Protein AF-D5EVL1-F1 (afdb_monomer_lite)

Secondary structure (DSSP, 8-state):
------EE--HHHHHHHHTT----EEEEEETTTTEEEEEE-----PPPPEEEEE-SSEEEEEETTEEEEEE---GGG-HHHHHHHHHHHHHHHHHHHHHHHHHTT-

Foldseek 3Di:
DPDDADEAEDPVVVVCVVVVHDFDFDWDQDPVVRHIYTGTDPPPDQDDWAWLDDFPFWTWTHDPVDIDTDGDDDCVVDDVVVVVRVVVRVVVNVVSVVVVVVVVVD

Radius of gyration: 25.4 Å; chains: 1; bounding box: 47×31×70 Å

Sequence (106 aa):
MIMRKYIEIDEEVLKSIMEGTYVQGSLHYNKQAKRIDFNHYKRKKRLKDKVIAILEHGWLKESPKRVKYYISLKKSIGTARMIAAMERENRVASSHLMDREIVDRV

Structure (mmCIF, N/CA/C/O backbone):
data_AF-D5EVL1-F1
#
_entry.id   AF-D5EVL1-F1
#
loop_
_atom_site.group_PDB
_atom_site.id
_atom_site.type_symbol
_atom_site.label_atom_id
_atom_site.label_alt_id
_atom_site.label_comp_id
_atom_site.label_asym_id
_atom_site.label_entity_id
_atom_site.label_seq_id
_atom_site.pdbx_PDB_ins_code
_atom_site.Cartn_x
_atom_site.Cartn_y
_atom_site.Cartn_z
_atom_site.occupancy
_atom_site.B_iso_or_equiv
_atom_site.auth_seq_id
_atom_site.auth_comp_id
_atom_site.auth_asym_id
_atom_site.auth_atom_id
_atom_site.pdbx_PDB_model_num
ATOM 1 N N . MET A 1 1 ? -17.468 -18.574 48.125 1.00 46.75 1 MET A N 1
ATOM 2 C CA . MET A 1 1 ? -18.440 -17.783 47.337 1.00 46.75 1 MET A CA 1
ATOM 3 C C . MET A 1 1 ? -17.790 -17.424 46.004 1.00 46.75 1 MET A C 1
ATOM 5 O O . MET A 1 1 ? -16.783 -16.728 46.016 1.00 46.75 1 MET A O 1
ATOM 9 N N . ILE A 1 2 ? -18.273 -17.953 44.875 1.00 49.12 2 ILE A N 1
ATOM 10 C CA . ILE A 1 2 ? -17.721 -17.612 43.550 1.00 49.12 2 ILE A CA 1
ATOM 11 C C . ILE A 1 2 ? -18.260 -16.230 43.176 1.00 49.12 2 ILE A C 1
ATOM 13 O O . ILE A 1 2 ? -19.439 -16.080 42.865 1.00 49.12 2 ILE A O 1
ATOM 17 N N . MET A 1 3 ? -17.414 -15.207 43.264 1.00 52.19 3 MET A N 1
ATOM 18 C CA . MET A 1 3 ? -17.798 -13.837 42.940 1.00 52.19 3 MET A CA 1
ATOM 19 C C . MET A 1 3 ? -17.840 -13.672 41.417 1.00 52.19 3 MET A C 1
ATOM 21 O O . MET A 1 3 ? -16.801 -13.564 40.767 1.00 52.19 3 MET A O 1
ATOM 25 N N . ARG A 1 4 ? -19.045 -13.678 40.838 1.00 60.81 4 ARG A N 1
ATOM 26 C CA . ARG A 1 4 ? -19.245 -13.394 39.411 1.00 60.81 4 ARG A CA 1
ATOM 27 C C . ARG A 1 4 ? -19.026 -11.897 39.180 1.00 60.81 4 ARG A C 1
ATOM 29 O O . ARG A 1 4 ? -19.803 -11.081 39.667 1.00 60.81 4 ARG A O 1
ATOM 36 N N . LYS A 1 5 ? -17.948 -11.533 38.482 1.00 68.94 5 LYS A N 1
ATOM 37 C CA . LYS A 1 5 ? -17.726 -10.162 38.003 1.00 68.94 5 LYS A CA 1
ATOM 38 C C . LYS A 1 5 ? -18.342 -10.037 36.614 1.00 68.94 5 LYS A C 1
ATOM 40 O O . LYS A 1 5 ? -17.969 -10.790 35.719 1.00 68.94 5 LYS A O 1
ATOM 45 N N . TYR A 1 6 ? -19.275 -9.107 36.455 1.00 80.38 6 TYR A N 1
ATOM 46 C CA . TYR A 1 6 ? -19.899 -8.813 35.169 1.00 80.38 6 TYR A CA 1
ATOM 47 C C . TYR A 1 6 ? -19.037 -7.806 34.399 1.00 80.38 6 TYR A C 1
ATOM 49 O O . TYR A 1 6 ? -18.521 -6.848 34.986 1.00 80.38 6 TYR A O 1
ATOM 57 N N . ILE A 1 7 ? -18.852 -8.064 33.104 1.00 86.88 7 ILE A N 1
ATOM 58 C CA . ILE A 1 7 ? -18.158 -7.178 32.170 1.00 86.88 7 ILE A CA 1
ATOM 59 C C . ILE A 1 7 ? -19.220 -6.609 31.239 1.00 86.88 7 ILE A C 1
ATOM 61 O O . ILE A 1 7 ? -19.930 -7.372 30.589 1.00 86.88 7 ILE A O 1
ATOM 65 N N . GLU A 1 8 ? -19.320 -5.288 31.179 1.00 89.25 8 GLU A N 1
ATOM 66 C CA . GLU A 1 8 ? -20.117 -4.611 30.170 1.00 89.25 8 GLU A CA 1
ATOM 67 C C . GLU A 1 8 ? -19.378 -4.668 28.834 1.00 89.25 8 GLU A C 1
ATOM 69 O O . GLU A 1 8 ? -18.212 -4.270 28.733 1.00 89.25 8 GLU A O 1
ATOM 74 N N . ILE A 1 9 ? -20.059 -5.165 27.807 1.00 89.88 9 ILE A N 1
ATOM 75 C CA . ILE A 1 9 ? -19.533 -5.298 26.452 1.00 89.88 9 ILE A CA 1
ATOM 76 C C . ILE A 1 9 ? -20.596 -4.765 25.488 1.00 89.88 9 ILE A C 1
ATOM 78 O O . ILE A 1 9 ? -21.785 -5.001 25.684 1.00 89.88 9 ILE A O 1
ATOM 82 N N . ASP A 1 10 ? -20.160 -4.056 24.447 1.00 87.94 10 ASP A N 1
ATOM 83 C CA . ASP A 1 10 ? -21.008 -3.658 23.318 1.00 87.94 10 ASP A CA 1
ATOM 84 C C . ASP A 1 10 ? -21.615 -4.905 22.638 1.00 87.94 10 ASP A C 1
ATOM 86 O O . ASP A 1 10 ? -20.930 -5.912 22.435 1.00 87.94 10 ASP A O 1
ATOM 90 N N . GLU A 1 11 ? -22.897 -4.855 22.279 1.00 89.62 11 GLU A N 1
ATOM 91 C CA . GLU A 1 11 ? -23.628 -5.995 21.717 1.00 89.62 11 GLU A CA 1
ATOM 92 C C . GLU A 1 11 ? -23.000 -6.509 20.406 1.00 89.62 11 GLU A C 1
ATOM 94 O O . GLU A 1 11 ? -22.944 -7.718 20.174 1.00 89.62 11 GLU A O 1
ATOM 99 N N . GLU A 1 12 ? -22.457 -5.618 19.567 1.00 87.31 12 GLU A N 1
ATOM 100 C CA . GLU A 1 12 ? -21.766 -6.003 18.322 1.00 87.31 12 GLU A CA 1
ATOM 101 C C . GLU A 1 12 ? -20.502 -6.830 18.601 1.00 87.31 12 GLU A C 1
ATOM 103 O O . GLU A 1 12 ? -20.174 -7.793 17.898 1.00 87.31 12 GLU A O 1
ATOM 108 N N . VAL A 1 13 ? -19.790 -6.457 19.664 1.00 87.69 13 VAL A N 1
ATOM 109 C CA . VAL A 1 13 ? -18.580 -7.146 20.111 1.00 87.69 13 VAL A CA 1
ATOM 110 C C . VAL A 1 13 ? -18.941 -8.497 20.719 1.00 87.69 13 VAL A C 1
ATOM 112 O O . VAL A 1 13 ? -18.266 -9.486 20.436 1.00 87.69 13 VAL A O 1
ATOM 115 N N . LEU A 1 14 ? -20.020 -8.558 21.505 1.00 91.38 14 LEU A N 1
ATOM 116 C CA . LEU A 1 14 ? -20.517 -9.805 22.077 1.00 91.38 14 LEU A CA 1
ATOM 117 C C . LEU A 1 14 ? -20.878 -10.817 20.980 1.00 91.38 14 LEU A C 1
ATOM 119 O O . LEU A 1 14 ? -20.436 -11.961 21.060 1.00 91.38 14 LEU A O 1
ATOM 123 N N . LYS A 1 15 ? -21.593 -10.390 19.929 1.00 92.12 15 LYS A N 1
ATOM 124 C CA . LYS A 1 15 ? -21.915 -11.239 18.764 1.00 92.12 15 LYS A CA 1
ATOM 125 C C . LYS A 1 15 ? -20.656 -11.820 18.119 1.00 92.12 15 LYS A C 1
ATOM 127 O O . LYS A 1 15 ? -20.559 -13.032 17.959 1.00 92.12 15 LYS A O 1
ATOM 132 N N . SER A 1 16 ? -19.650 -10.981 17.864 1.00 86.81 16 SER A N 1
ATOM 133 C CA . SER A 1 16 ? -18.372 -11.425 17.279 1.00 86.81 16 SER A CA 1
ATOM 134 C C . SER A 1 16 ? -17.659 -12.475 18.147 1.00 86.81 16 SER A C 1
ATOM 136 O O . SER A 1 16 ? -17.090 -13.437 17.629 1.00 86.81 16 SER A O 1
ATOM 138 N N . ILE A 1 17 ? -17.691 -12.309 19.475 1.00 89.50 17 ILE A N 1
ATOM 139 C CA . ILE A 1 17 ? -17.106 -13.270 20.423 1.00 89.50 17 ILE A CA 1
ATOM 140 C C . ILE A 1 17 ? -17.894 -14.586 20.420 1.00 89.50 17 ILE A C 1
ATOM 142 O O . ILE A 1 17 ? -17.286 -15.655 20.425 1.00 89.50 17 ILE A O 1
ATOM 146 N N . MET A 1 18 ? -19.229 -14.527 20.383 1.00 91.56 18 MET A N 1
ATOM 147 C CA . MET A 1 18 ? -20.090 -15.715 20.305 1.00 91.56 18 MET A CA 1
ATOM 148 C C . MET A 1 18 ? -19.879 -16.511 19.009 1.00 91.56 18 MET A C 1
ATOM 150 O O . MET A 1 18 ? -20.001 -17.731 19.020 1.00 91.56 18 MET A O 1
ATOM 154 N N . GLU A 1 19 ? -19.499 -15.842 17.921 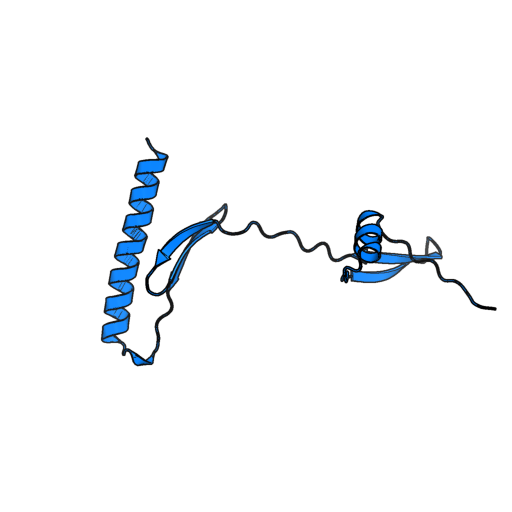1.00 92.94 19 GLU A N 1
ATOM 155 C CA . GLU A 1 19 ? -19.101 -16.458 16.646 1.00 92.94 19 GLU A CA 1
ATOM 156 C C . GLU A 1 19 ? -17.673 -17.049 16.669 1.00 92.94 19 GLU A C 1
ATOM 158 O O . GLU A 1 19 ? -17.208 -17.595 15.670 1.00 92.94 19 GLU A O 1
ATOM 163 N N . GLY A 1 20 ? -16.957 -16.955 17.797 1.00 90.00 20 GLY A N 1
ATOM 164 C CA . GLY A 1 20 ? -15.602 -17.490 17.965 1.00 90.00 20 GLY A CA 1
ATOM 165 C C . GLY A 1 20 ? -14.484 -16.554 17.497 1.00 90.00 20 GLY A C 1
ATOM 166 O O . GLY A 1 20 ? -13.328 -16.970 17.406 1.00 90.00 20 GLY A O 1
ATOM 167 N N . THR A 1 21 ? -14.789 -15.285 17.208 1.00 88.25 21 THR A N 1
ATOM 168 C CA . THR A 1 21 ? -13.781 -14.307 16.778 1.00 88.25 21 THR A CA 1
ATOM 169 C C . THR A 1 21 ? -13.010 -13.747 17.973 1.00 88.25 21 THR A C 1
ATOM 171 O O . THR A 1 21 ? -13.588 -13.287 18.958 1.00 88.25 21 THR A O 1
ATOM 174 N N . TYR A 1 22 ? -11.679 -13.697 17.867 1.00 86.75 22 TYR A N 1
ATOM 175 C CA . TYR A 1 22 ? -10.837 -13.011 18.848 1.00 86.75 22 TYR A CA 1
ATOM 176 C C . TYR A 1 22 ? -10.914 -11.49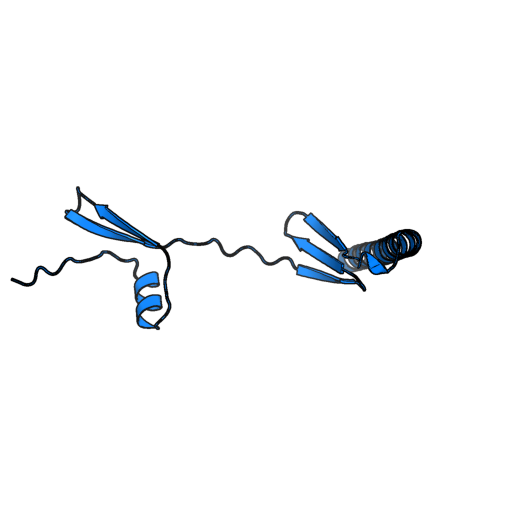0 18.680 1.00 86.75 22 TYR A C 1
ATOM 178 O O . TYR A 1 22 ? -10.551 -10.944 17.636 1.00 86.75 22 TYR A O 1
ATOM 186 N N . VAL A 1 23 ? -11.322 -10.792 19.742 1.00 87.12 23 VAL A N 1
ATOM 187 C CA . VAL A 1 23 ? -11.494 -9.335 19.742 1.00 87.12 23 VAL A CA 1
ATOM 188 C C . VAL A 1 23 ? -10.441 -8.658 20.625 1.00 87.12 23 VAL A C 1
ATOM 190 O O . VAL A 1 23 ? -10.321 -8.953 21.810 1.00 87.12 23 VAL A O 1
ATOM 193 N N . GLN A 1 24 ? -9.680 -7.713 20.062 1.00 89.00 24 GLN A N 1
ATOM 194 C CA . GLN A 1 24 ? -8.697 -6.918 20.813 1.00 89.00 24 GLN A CA 1
ATOM 195 C C . GLN A 1 24 ? -9.347 -5.708 21.495 1.00 89.00 24 GLN A C 1
ATOM 197 O O . GLN A 1 24 ? -10.183 -5.024 20.900 1.00 89.00 24 GLN A O 1
ATOM 202 N N . GLY A 1 25 ? -8.916 -5.391 22.713 1.00 89.56 25 GLY A N 1
ATOM 203 C CA . GLY A 1 25 ? -9.411 -4.245 23.470 1.00 89.56 25 GLY A CA 1
ATOM 204 C C . GLY A 1 25 ? -8.718 -4.095 24.819 1.00 89.56 25 GLY A C 1
ATOM 205 O O . GLY A 1 25 ? -7.740 -4.786 25.103 1.00 89.56 25 GLY A O 1
ATOM 206 N N . SER A 1 26 ? -9.249 -3.208 25.655 1.00 89.56 26 SER A N 1
ATOM 207 C CA . SER A 1 26 ? -8.815 -3.021 27.043 1.00 89.56 26 SER A CA 1
ATOM 208 C C . SER A 1 26 ? -9.985 -3.139 28.013 1.00 89.56 26 SER A C 1
ATOM 210 O O . SER A 1 26 ? -11.071 -2.635 27.731 1.00 89.56 26 SER A O 1
ATOM 212 N N . LEU A 1 27 ? -9.736 -3.729 29.181 1.00 91.38 27 LEU A N 1
ATOM 213 C CA . LEU A 1 27 ? -10.679 -3.759 30.298 1.00 91.38 27 LEU A CA 1
ATOM 214 C C . LEU A 1 27 ? -10.389 -2.601 31.255 1.00 91.38 27 LEU A C 1
ATOM 216 O O . LEU A 1 27 ? -9.242 -2.400 31.656 1.00 91.38 27 LEU A O 1
ATOM 220 N N . HIS A 1 28 ? -11.424 -1.865 31.648 1.00 91.38 28 HIS A N 1
ATOM 221 C CA . HIS A 1 28 ? -11.320 -0.787 32.627 1.00 91.38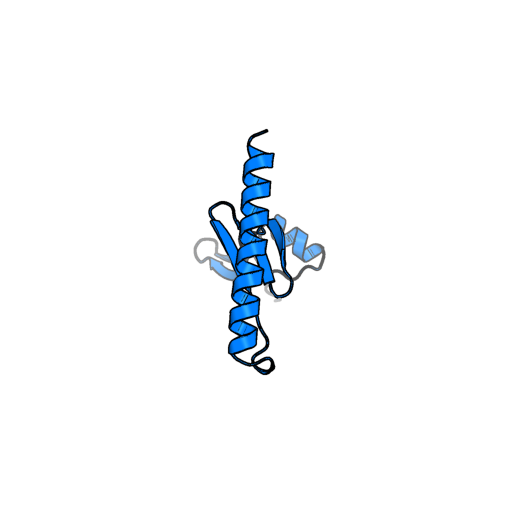 28 HIS A CA 1
ATOM 222 C C . HIS A 1 28 ? -12.355 -0.967 33.738 1.00 91.38 28 HIS A C 1
ATOM 224 O O . HIS A 1 28 ? -13.498 -1.315 33.468 1.00 91.38 28 HIS A O 1
ATOM 230 N N . TYR A 1 29 ? -11.975 -0.727 34.996 1.00 89.81 29 TYR A N 1
ATOM 231 C CA . TYR A 1 29 ? -12.931 -0.738 36.103 1.00 89.81 29 TYR A CA 1
ATOM 232 C C . TYR A 1 29 ? -13.540 0.650 36.290 1.00 89.81 29 TYR A C 1
ATOM 234 O O . TYR A 1 29 ? -12.869 1.582 36.739 1.00 89.81 29 TYR A O 1
ATOM 242 N N . ASN A 1 30 ? -14.826 0.775 35.989 1.00 86.38 30 ASN A N 1
ATOM 243 C CA . ASN A 1 30 ? -15.580 1.998 36.172 1.00 86.38 30 ASN A CA 1
ATOM 244 C C . ASN A 1 30 ? -16.022 2.125 37.634 1.00 86.38 30 ASN A C 1
ATOM 246 O O . ASN A 1 30 ? -16.938 1.443 38.097 1.00 86.38 30 ASN A O 1
ATOM 250 N N . LYS A 1 31 ? -15.358 3.018 38.377 1.00 86.69 31 LYS A N 1
ATOM 251 C CA . LYS A 1 31 ? -15.637 3.245 39.804 1.00 86.69 31 LYS A CA 1
ATOM 252 C C . LYS A 1 31 ? -17.039 3.807 40.060 1.00 86.69 31 LYS A C 1
ATOM 254 O O . LYS A 1 31 ? -17.609 3.506 41.104 1.00 86.69 31 LYS A O 1
ATOM 259 N N . GLN A 1 32 ? -17.588 4.588 39.127 1.00 86.75 32 GLN A N 1
ATOM 260 C CA . GLN A 1 32 ? -18.906 5.210 39.265 1.00 86.75 32 GLN A CA 1
ATOM 261 C C . GLN A 1 32 ? -20.028 4.186 39.056 1.00 86.75 32 GLN A C 1
ATOM 263 O O . GLN A 1 32 ? -20.941 4.102 39.870 1.00 86.75 32 GLN A O 1
ATOM 268 N N . ALA A 1 33 ? -19.915 3.355 38.017 1.00 82.44 33 ALA A N 1
ATOM 269 C CA . ALA A 1 33 ? -20.879 2.292 37.717 1.00 82.44 33 ALA A CA 1
ATOM 270 C C . ALA A 1 33 ? -20.623 0.979 38.490 1.00 82.44 33 ALA A C 1
ATOM 272 O O . ALA A 1 33 ? -21.407 0.040 38.383 1.00 82.44 33 ALA A O 1
ATOM 273 N N . LYS A 1 34 ? -19.524 0.898 39.260 1.00 85.94 34 LYS A N 1
ATOM 274 C CA . LYS A 1 34 ? -19.068 -0.292 40.010 1.00 85.94 34 LYS A CA 1
ATOM 275 C C . LYS A 1 34 ? -19.003 -1.574 39.157 1.00 85.94 34 LYS A C 1
ATOM 277 O O . LYS A 1 34 ? -19.331 -2.659 39.637 1.00 85.94 34 LYS A O 1
ATOM 282 N N . ARG A 1 35 ? -18.557 -1.463 37.900 1.00 86.12 35 ARG A N 1
ATOM 283 C CA . ARG A 1 35 ? -18.454 -2.585 36.944 1.00 86.12 35 ARG A CA 1
ATOM 284 C C . ARG A 1 35 ? -17.189 -2.510 36.089 1.00 86.12 35 ARG A C 1
ATOM 286 O O . ARG A 1 35 ? -16.491 -1.499 36.100 1.00 86.12 35 ARG A O 1
ATOM 293 N N . ILE A 1 36 ? -16.879 -3.589 35.372 1.00 90.19 36 ILE A N 1
ATOM 294 C CA . ILE A 1 36 ? -15.786 -3.616 34.391 1.00 90.19 36 ILE A CA 1
ATOM 295 C C . ILE A 1 36 ? -16.379 -3.321 33.015 1.00 90.19 36 ILE A C 1
ATOM 297 O O . ILE A 1 36 ? -17.312 -4.003 32.617 1.00 90.19 36 ILE A O 1
ATOM 301 N N . ASP A 1 37 ? -15.821 -2.362 32.288 1.00 90.31 37 ASP A N 1
ATOM 302 C CA . ASP A 1 37 ? -16.203 -2.047 30.913 1.00 90.31 37 ASP A CA 1
ATOM 303 C C . ASP A 1 37 ? -15.121 -2.581 29.949 1.00 90.31 37 ASP A C 1
ATOM 305 O O . ASP A 1 37 ? -13.917 -2.393 30.180 1.00 90.31 37 ASP A O 1
ATOM 309 N N . PHE A 1 38 ? -15.527 -3.254 28.868 1.00 91.00 38 PHE A N 1
ATOM 310 C CA . PHE A 1 38 ? -14.637 -3.670 27.780 1.00 91.00 38 PHE A CA 1
ATOM 311 C C . PHE A 1 38 ? -14.668 -2.657 26.635 1.00 91.00 38 PHE A C 1
ATOM 313 O O . PHE A 1 38 ? -15.683 -2.479 25.965 1.00 91.00 38 PHE A O 1
ATOM 320 N N . ASN A 1 39 ? -13.523 -2.033 26.360 1.00 87.06 39 ASN A N 1
ATOM 321 C CA . ASN A 1 39 ? -13.368 -1.117 25.238 1.00 87.06 39 ASN A CA 1
ATOM 322 C C . ASN A 1 39 ? -12.670 -1.818 24.067 1.00 87.06 39 ASN A C 1
ATOM 324 O O . ASN A 1 39 ? -11.454 -2.035 24.094 1.00 87.06 39 ASN A O 1
ATOM 328 N N . HIS A 1 40 ? -13.436 -2.165 23.034 1.00 86.75 40 HIS A N 1
ATOM 329 C CA . HIS A 1 40 ? -12.900 -2.741 21.806 1.00 86.75 40 HIS A CA 1
ATOM 330 C C . HIS A 1 40 ? -12.103 -1.704 21.002 1.00 86.75 40 HIS A C 1
ATOM 332 O O . HIS A 1 40 ? -12.585 -0.609 20.704 1.00 86.75 40 HIS A O 1
ATOM 338 N N . TYR A 1 41 ? -10.900 -2.074 20.557 1.00 84.69 41 TYR A N 1
ATOM 339 C CA . TYR A 1 41 ? -10.128 -1.246 19.636 1.00 84.69 41 TYR A CA 1
ATOM 340 C C . TYR A 1 41 ? -10.760 -1.254 18.240 1.00 84.69 41 TYR A C 1
ATOM 342 O O . TYR A 1 41 ? -10.390 -2.057 17.382 1.00 84.69 41 TYR A O 1
ATOM 350 N N . LYS A 1 42 ? -11.670 -0.306 17.986 1.00 74.31 42 LYS A N 1
ATOM 351 C CA . LYS A 1 42 ? -12.242 -0.047 16.657 1.00 74.31 42 LYS A CA 1
ATOM 352 C C . LYS A 1 42 ? -11.142 0.456 15.713 1.00 74.31 42 LYS A C 1
ATOM 354 O O . LYS A 1 42 ? -10.955 1.658 15.514 1.00 74.31 42 LYS A O 1
ATOM 359 N N . ARG A 1 43 ? -10.371 -0.461 15.116 1.00 67.19 43 ARG A N 1
ATOM 360 C CA . ARG A 1 43 ? -9.436 -0.123 14.035 1.00 67.19 43 ARG A CA 1
ATOM 361 C C . ARG A 1 43 ? -10.275 0.363 12.858 1.00 67.19 43 ARG A C 1
ATOM 363 O O . ARG A 1 43 ? -10.964 -0.431 12.224 1.00 67.19 43 ARG A O 1
ATOM 370 N N . LYS A 1 44 ? -10.232 1.666 12.564 1.00 67.81 44 LYS A N 1
ATOM 371 C CA . LYS A 1 44 ? -10.908 2.219 11.383 1.00 67.81 44 LYS A CA 1
ATOM 372 C C . LYS A 1 44 ? -10.474 1.412 10.157 1.00 67.81 44 LYS A C 1
ATOM 374 O O . LYS A 1 44 ? -9.272 1.314 9.889 1.00 67.81 44 LYS A O 1
ATOM 379 N N . LYS A 1 45 ? -11.435 0.829 9.426 1.00 66.50 45 LYS A N 1
ATOM 380 C CA . LYS A 1 45 ? -11.162 0.193 8.131 1.00 66.50 45 LYS A CA 1
ATOM 381 C C . LYS A 1 45 ? -10.491 1.248 7.255 1.00 66.50 45 LYS A C 1
ATOM 383 O O . LYS A 1 45 ? -11.099 2.262 6.922 1.00 66.50 45 LYS A O 1
ATOM 388 N N . ARG A 1 46 ? -9.210 1.049 6.939 1.00 65.44 46 ARG A N 1
ATOM 389 C CA . ARG A 1 46 ? -8.518 1.905 5.975 1.00 65.44 46 ARG A CA 1
ATOM 390 C C . ARG A 1 46 ? -9.183 1.660 4.626 1.00 65.44 46 ARG A C 1
ATOM 392 O O . ARG A 1 46 ? -9.299 0.504 4.219 1.00 65.44 46 ARG A O 1
ATOM 399 N N . LEU A 1 47 ? -9.628 2.727 3.964 1.00 76.62 47 LEU A N 1
ATOM 400 C CA . LEU A 1 47 ? -10.030 2.644 2.562 1.00 76.62 47 LEU A CA 1
ATOM 401 C C . LEU A 1 47 ? -8.857 2.0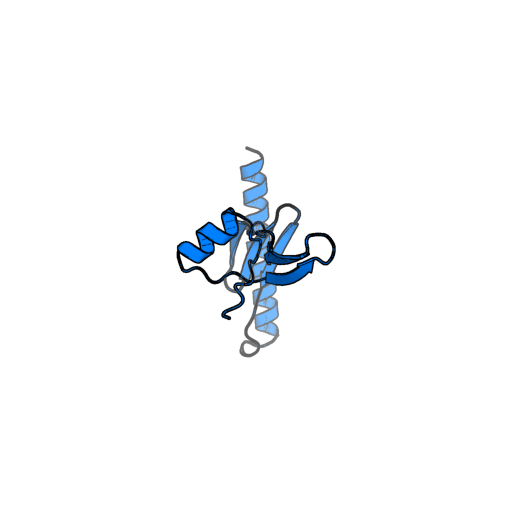25 1.799 1.00 76.62 47 LEU A C 1
ATOM 403 O O . LEU A 1 47 ? -7.723 2.493 1.921 1.00 76.62 47 LEU A O 1
ATOM 407 N N . LYS A 1 48 ? -9.116 0.907 1.118 1.00 81.56 48 LYS A N 1
ATOM 408 C CA . LYS A 1 48 ? -8.087 0.230 0.332 1.00 81.56 48 LYS A CA 1
ATOM 409 C C . LYS A 1 48 ? -7.777 1.102 -0.877 1.00 81.56 48 LYS A C 1
ATOM 411 O O . LYS A 1 48 ? -8.698 1.580 -1.532 1.00 81.56 48 LYS A O 1
ATOM 416 N N . ASP A 1 49 ? -6.493 1.290 -1.160 1.00 91.75 49 ASP A N 1
ATOM 417 C CA . AS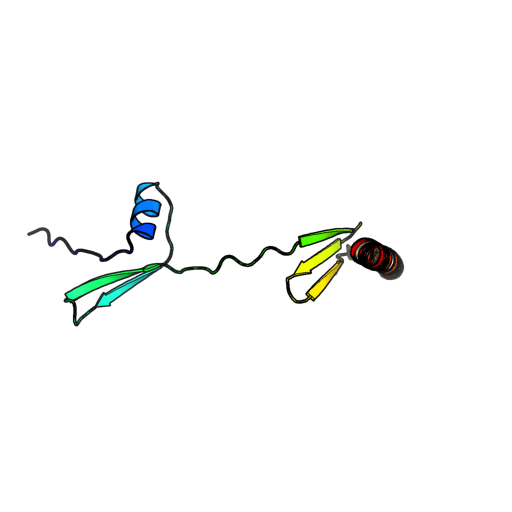P A 1 49 ? -6.082 1.977 -2.379 1.00 91.75 49 ASP A CA 1
ATOM 418 C C . ASP A 1 49 ? -6.507 1.140 -3.603 1.00 91.75 49 ASP A C 1
ATOM 420 O O . ASP A 1 49 ? -6.310 -0.081 -3.620 1.00 91.75 49 ASP A O 1
ATOM 424 N N . LYS A 1 50 ? -7.069 1.790 -4.626 1.00 91.62 50 LYS A N 1
ATOM 425 C CA . LYS A 1 50 ? -7.420 1.170 -5.911 1.00 91.62 50 LYS A CA 1
ATOM 426 C C . LYS A 1 50 ? -6.143 0.943 -6.714 1.00 91.62 50 LYS A C 1
ATOM 428 O O . LYS A 1 50 ? -5.308 1.836 -6.806 1.00 91.62 50 LYS A O 1
ATOM 433 N N . VAL A 1 51 ? -5.973 -0.238 -7.300 1.00 93.62 51 VAL A N 1
ATOM 434 C CA . VAL A 1 51 ? -4.862 -0.484 -8.231 1.00 93.62 51 VAL A CA 1
ATOM 435 C C . VAL A 1 51 ? -5.221 0.128 -9.578 1.00 93.62 51 VAL A C 1
ATOM 437 O O . VAL A 1 51 ? -6.264 -0.203 -10.130 1.00 93.62 51 VAL A O 1
ATOM 440 N N . ILE A 1 52 ? -4.373 1.033 -10.068 1.00 93.38 52 ILE A N 1
ATOM 441 C CA . ILE A 1 52 ? -4.483 1.595 -11.418 1.00 93.38 52 ILE A CA 1
ATOM 442 C C . ILE A 1 52 ? -3.776 0.656 -12.394 1.00 93.38 52 ILE A C 1
ATOM 444 O O . ILE A 1 52 ? -4.373 0.221 -13.369 1.00 93.38 52 ILE A O 1
ATOM 448 N N . ALA A 1 53 ? -2.519 0.313 -12.099 1.00 94.38 53 ALA A N 1
ATOM 449 C CA . ALA A 1 53 ? -1.708 -0.560 -12.937 1.00 94.38 53 ALA A CA 1
ATOM 450 C C . ALA A 1 53 ? -0.723 -1.378 -12.094 1.00 94.38 53 ALA A C 1
ATOM 452 O O . ALA A 1 53 ? -0.223 -0.920 -11.058 1.00 94.38 53 ALA A O 1
ATOM 453 N N . ILE A 1 54 ? -0.440 -2.592 -12.562 1.00 95.62 54 ILE A N 1
ATOM 454 C CA . ILE A 1 54 ? 0.683 -3.403 -12.096 1.00 95.62 54 ILE A CA 1
ATOM 455 C C . ILE A 1 54 ? 1.821 -3.204 -13.088 1.00 95.62 54 ILE A C 1
ATOM 457 O O . ILE A 1 54 ? 1.611 -3.284 -14.294 1.00 95.62 54 ILE A O 1
ATOM 461 N N . LEU A 1 55 ? 3.000 -2.916 -12.556 1.00 94.62 55 LEU A N 1
ATOM 462 C CA . LEU A 1 55 ? 4.206 -2.635 -13.318 1.00 94.62 55 LEU A CA 1
ATOM 463 C C . LEU A 1 55 ? 5.181 -3.813 -13.186 1.00 94.62 55 LEU A C 1
ATOM 465 O O . LEU A 1 55 ? 4.995 -4.673 -12.323 1.00 94.62 55 LEU A O 1
ATOM 469 N N . GLU A 1 56 ? 6.227 -3.859 -14.009 1.00 94.25 56 GLU A N 1
ATOM 470 C CA . GLU A 1 56 ? 7.196 -4.971 -14.027 1.00 94.25 56 GLU A CA 1
ATOM 471 C C . GLU A 1 56 ? 7.883 -5.166 -12.660 1.00 94.25 56 GLU A C 1
ATOM 473 O O . GLU A 1 56 ? 8.117 -6.281 -12.187 1.00 94.25 56 GLU A O 1
ATOM 478 N N . HIS A 1 57 ? 8.182 -4.060 -11.993 1.00 96.19 57 HIS A N 1
ATOM 479 C CA . HIS A 1 57 ? 8.930 -3.971 -10.748 1.00 96.19 57 HIS A CA 1
ATOM 480 C C . HIS A 1 57 ? 8.154 -3.219 -9.664 1.00 96.19 57 HIS A C 1
ATOM 482 O O . HIS A 1 57 ? 8.725 -2.815 -8.646 1.00 96.19 57 HIS A O 1
ATOM 488 N N . GLY A 1 58 ? 6.857 -2.991 -9.860 1.00 95.75 58 GLY A N 1
ATOM 489 C CA . GLY A 1 58 ? 6.138 -2.021 -9.055 1.00 95.75 58 GLY A CA 1
ATOM 490 C C . GLY A 1 58 ? 4.632 -2.005 -9.239 1.00 95.75 58 GLY A C 1
ATOM 491 O O . GLY A 1 58 ? 4.006 -2.951 -9.714 1.00 95.75 58 GLY A O 1
ATOM 492 N N . TRP A 1 59 ? 4.035 -0.898 -8.820 1.00 96.81 59 TRP A N 1
ATOM 493 C CA . TRP A 1 59 ? 2.613 -0.653 -9.000 1.00 96.81 59 TRP A CA 1
ATOM 494 C C . TRP A 1 59 ? 2.299 0.836 -8.983 1.00 96.81 59 TRP A C 1
ATOM 496 O O . TRP A 1 59 ? 3.023 1.661 -8.417 1.00 96.81 59 TRP A O 1
ATOM 506 N N . LEU A 1 60 ? 1.134 1.142 -9.540 1.00 96.06 60 LEU A N 1
ATOM 507 C CA . LEU A 1 60 ? 0.489 2.436 -9.468 1.00 96.06 60 LEU A CA 1
ATOM 508 C C . LEU A 1 60 ? -0.859 2.260 -8.765 1.00 96.06 60 LEU A C 1
ATOM 510 O O . LEU A 1 60 ? -1.695 1.457 -9.186 1.00 96.06 60 LEU A O 1
ATOM 514 N N . LYS A 1 61 ? -1.065 2.974 -7.660 1.00 95.62 61 LYS A N 1
ATOM 515 C CA . LYS A 1 61 ? -2.296 2.893 -6.865 1.00 95.62 61 LYS A CA 1
ATOM 516 C C . LYS A 1 61 ? -2.853 4.267 -6.568 1.00 95.62 61 LYS A C 1
ATOM 518 O O . LYS A 1 61 ? -2.119 5.241 -6.456 1.00 95.62 61 LYS A O 1
ATOM 523 N N . GLU A 1 62 ? -4.152 4.319 -6.352 1.00 92.88 62 GLU A N 1
ATOM 524 C CA . GLU A 1 62 ? -4.871 5.522 -5.991 1.00 92.88 62 GLU A CA 1
ATOM 525 C C . GLU A 1 62 ? -5.499 5.397 -4.613 1.00 92.88 62 GLU A C 1
ATOM 527 O O . GLU A 1 62 ? -6.234 4.462 -4.305 1.00 92.88 62 GLU A O 1
ATOM 532 N N . SER A 1 63 ? -5.219 6.397 -3.794 1.00 90.38 63 SER A N 1
ATOM 533 C CA . SER A 1 63 ? -5.949 6.683 -2.569 1.00 90.38 63 SER A CA 1
ATOM 534 C C . SER A 1 63 ? -6.898 7.861 -2.817 1.00 90.38 63 SER A C 1
ATOM 536 O O . SER A 1 63 ? -6.653 8.633 -3.742 1.00 90.38 63 SER A O 1
ATOM 538 N N . PRO A 1 64 ? -7.889 8.115 -1.945 1.00 87.00 64 PRO A N 1
ATOM 539 C CA . PRO A 1 64 ? -8.843 9.214 -2.130 1.00 87.00 64 PRO A CA 1
ATOM 540 C C . PRO A 1 64 ? -8.235 10.615 -2.310 1.00 87.00 64 PRO A C 1
ATOM 542 O O . PRO A 1 64 ? -8.928 11.528 -2.735 1.00 87.00 64 PRO A O 1
ATOM 545 N N . LYS A 1 65 ? -6.967 10.821 -1.928 1.00 89.38 65 LYS A N 1
ATOM 546 C CA . LYS A 1 65 ? -6.296 12.130 -2.006 1.00 89.38 65 LYS A CA 1
ATOM 547 C C . LYS A 1 65 ? -5.054 12.146 -2.894 1.00 89.38 65 LYS A C 1
ATOM 549 O O . LYS A 1 65 ? -4.470 13.210 -3.067 1.00 89.38 65 LYS A O 1
ATOM 554 N N . ARG A 1 66 ? -4.553 10.983 -3.324 1.00 91.94 66 ARG A N 1
ATOM 555 C CA . ARG A 1 66 ? -3.219 10.863 -3.937 1.00 91.94 66 ARG A CA 1
ATOM 556 C C . ARG A 1 66 ? -3.118 9.641 -4.829 1.00 91.94 66 ARG A C 1
ATOM 558 O O . ARG A 1 66 ? -3.520 8.554 -4.410 1.00 91.94 66 ARG A O 1
ATOM 565 N N . VAL A 1 67 ? -2.422 9.808 -5.945 1.00 93.44 67 VAL A N 1
ATOM 566 C CA . VAL A 1 67 ? -1.816 8.713 -6.701 1.00 93.44 67 VAL A CA 1
ATOM 567 C C . VAL A 1 67 ? -0.450 8.386 -6.096 1.00 93.44 67 VAL A C 1
ATOM 569 O O . VAL A 1 67 ? 0.306 9.273 -5.701 1.00 93.44 67 VAL A O 1
ATOM 572 N N . LYS A 1 68 ? -0.151 7.097 -5.977 1.00 95.19 68 LYS A N 1
ATOM 573 C CA . LYS A 1 68 ? 1.071 6.547 -5.398 1.00 95.19 68 LYS A CA 1
ATOM 574 C C . LYS A 1 68 ? 1.749 5.672 -6.439 1.00 95.19 68 LYS A C 1
ATOM 576 O O . LYS A 1 68 ? 1.139 4.726 -6.936 1.00 95.19 68 LYS A O 1
ATOM 581 N N . TYR A 1 69 ? 3.013 5.964 -6.702 1.00 96.62 69 TYR A N 1
ATOM 582 C CA . TYR A 1 69 ? 3.880 5.183 -7.571 1.00 96.62 69 TYR A CA 1
ATOM 583 C C . TYR A 1 69 ? 4.970 4.528 -6.724 1.00 96.62 69 TYR A C 1
ATOM 585 O O . TYR A 1 69 ? 5.589 5.185 -5.884 1.00 96.62 69 TYR A O 1
ATOM 593 N N . TYR A 1 70 ? 5.162 3.224 -6.904 1.00 96.81 70 TYR A N 1
ATOM 594 C CA . TYR A 1 70 ? 6.171 2.451 -6.193 1.00 96.81 70 TYR A CA 1
ATOM 595 C C . TYR A 1 70 ? 6.899 1.526 -7.157 1.00 96.81 70 TYR A C 1
ATOM 597 O O . TYR A 1 70 ? 6.251 0.822 -7.929 1.00 96.81 70 TYR A O 1
ATOM 605 N N . ILE A 1 71 ? 8.224 1.474 -7.034 1.00 97.12 71 ILE A N 1
ATOM 606 C CA . ILE A 1 71 ? 9.090 0.519 -7.726 1.00 97.12 71 ILE A CA 1
ATOM 607 C C . ILE A 1 71 ? 10.091 -0.092 -6.752 1.00 97.12 71 ILE A C 1
ATOM 609 O O . ILE A 1 71 ? 10.542 0.558 -5.806 1.00 97.12 71 ILE A O 1
ATOM 613 N N . SER A 1 72 ? 10.453 -1.345 -7.000 1.00 96.81 72 SER A N 1
ATOM 614 C CA . SER A 1 72 ? 11.431 -2.097 -6.225 1.00 96.81 72 SER A CA 1
ATOM 615 C C . SER A 1 72 ? 12.314 -2.920 -7.150 1.00 96.81 72 SER A C 1
ATOM 617 O O . SER A 1 72 ? 11.840 -3.782 -7.884 1.00 96.81 72 SER A O 1
ATOM 619 N N . LEU A 1 73 ? 13.619 -2.665 -7.100 1.00 96.94 73 LEU A N 1
ATOM 620 C CA . LEU A 1 73 ? 14.602 -3.288 -7.981 1.00 96.94 73 LEU A CA 1
ATOM 621 C C . LEU A 1 73 ? 15.611 -4.093 -7.161 1.00 96.94 73 LEU A C 1
ATOM 623 O O . LEU A 1 73 ? 16.088 -3.647 -6.114 1.00 96.94 73 LEU A O 1
ATOM 627 N N . LYS A 1 74 ? 15.978 -5.284 -7.649 1.00 96.12 74 LYS A N 1
ATOM 628 C CA . LYS A 1 74 ? 17.028 -6.098 -7.022 1.00 96.12 74 LYS A CA 1
ATOM 629 C C . LYS A 1 74 ? 18.381 -5.409 -7.193 1.00 96.12 74 LYS A C 1
ATOM 631 O O . LYS A 1 74 ? 18.799 -5.157 -8.316 1.00 96.12 74 LYS A O 1
ATOM 636 N N . LYS A 1 75 ? 19.119 -5.206 -6.098 1.00 95.50 75 LYS A N 1
ATOM 637 C CA . LYS A 1 75 ? 20.465 -4.593 -6.128 1.00 95.50 75 LYS A CA 1
ATOM 638 C C . LYS A 1 75 ? 21.462 -5.348 -7.021 1.00 95.50 75 LYS A C 1
ATOM 640 O O . LYS A 1 75 ? 22.390 -4.745 -7.546 1.00 95.50 75 LYS A O 1
ATOM 645 N N . SER A 1 76 ? 21.257 -6.651 -7.220 1.00 97.19 76 SER A N 1
ATOM 646 C CA . SER A 1 76 ? 22.136 -7.511 -8.018 1.00 97.19 76 SER A CA 1
ATOM 647 C C . SER A 1 76 ? 22.163 -7.187 -9.515 1.00 97.19 76 SER A C 1
ATOM 649 O O . SER A 1 76 ? 23.072 -7.641 -10.201 1.00 97.19 76 SER A O 1
ATOM 651 N N . ILE A 1 77 ? 21.205 -6.414 -10.045 1.00 94.75 77 ILE A N 1
ATOM 652 C CA . ILE A 1 77 ? 21.169 -6.085 -11.482 1.00 94.75 77 ILE A CA 1
ATOM 653 C C . ILE A 1 77 ? 22.163 -4.978 -11.870 1.00 94.75 77 ILE A C 1
ATOM 655 O O . ILE A 1 77 ? 22.411 -4.778 -13.058 1.00 94.75 77 ILE A O 1
ATOM 659 N N . GLY A 1 78 ? 22.746 -4.286 -10.886 1.00 97.06 78 GLY A N 1
ATOM 660 C CA . GLY A 1 78 ? 23.713 -3.208 -11.089 1.00 97.06 78 GLY A CA 1
ATOM 661 C C . GLY A 1 78 ? 23.078 -1.860 -11.449 1.00 97.06 78 GLY A C 1
ATOM 662 O O . GLY A 1 78 ? 22.010 -1.784 -12.059 1.00 97.06 78 GLY A O 1
ATOM 663 N N . THR A 1 79 ? 23.761 -0.773 -11.081 1.00 97.19 79 THR A N 1
ATOM 664 C CA . THR A 1 79 ? 23.226 0.600 -11.119 1.00 97.19 79 THR A CA 1
ATOM 665 C C . THR A 1 79 ? 22.759 1.039 -12.505 1.00 97.19 79 THR A C 1
ATOM 667 O O . THR A 1 79 ? 21.667 1.582 -12.630 1.00 97.19 79 THR A O 1
ATOM 670 N N . ALA A 1 80 ? 23.532 0.762 -13.560 1.00 97.19 80 ALA A N 1
ATOM 671 C CA . ALA A 1 80 ? 23.163 1.161 -14.922 1.00 97.19 80 ALA A CA 1
ATOM 672 C C . ALA A 1 80 ? 21.833 0.527 -15.372 1.00 97.19 80 ALA A C 1
ATOM 674 O O . ALA A 1 80 ? 20.977 1.198 -15.946 1.00 97.19 80 ALA A O 1
ATOM 675 N N . ARG A 1 81 ? 21.618 -0.757 -15.050 1.00 96.88 81 ARG A N 1
ATOM 676 C CA . ARG A 1 81 ? 20.355 -1.442 -15.360 1.00 96.88 81 ARG A CA 1
ATOM 677 C C . ARG A 1 81 ? 19.217 -0.955 -14.474 1.00 96.88 81 ARG A C 1
ATOM 679 O O . ARG A 1 81 ? 18.092 -0.878 -14.957 1.00 96.88 81 ARG A O 1
ATOM 686 N N . MET A 1 82 ? 19.501 -0.606 -13.216 1.00 97.62 82 MET A N 1
ATOM 687 C CA . MET A 1 82 ? 18.506 0.003 -12.334 1.00 97.62 82 MET A CA 1
ATOM 688 C C . MET A 1 82 ? 18.000 1.324 -12.911 1.00 97.62 82 MET A C 1
ATOM 690 O O . MET A 1 82 ? 16.794 1.480 -13.034 1.00 97.62 82 MET A O 1
ATOM 694 N N . ILE A 1 83 ? 18.892 2.225 -13.335 1.00 97.50 83 ILE A N 1
ATOM 695 C CA . ILE A 1 83 ? 18.508 3.513 -13.938 1.00 97.50 83 ILE A CA 1
ATOM 696 C C . ILE A 1 83 ? 17.630 3.285 -15.172 1.00 97.50 83 ILE A C 1
ATOM 698 O O . ILE A 1 83 ? 16.523 3.812 -15.246 1.00 97.50 83 ILE A O 1
ATOM 702 N N . ALA A 1 84 ? 18.062 2.412 -16.087 1.00 97.12 84 ALA A N 1
ATOM 703 C CA . ALA A 1 84 ? 17.285 2.105 -17.285 1.00 97.12 84 ALA A CA 1
ATOM 704 C C . ALA A 1 84 ? 15.904 1.499 -16.958 1.00 97.12 84 ALA A C 1
ATOM 706 O O . ALA A 1 84 ? 14.922 1.791 -17.638 1.00 97.12 84 ALA A O 1
ATOM 707 N N . ALA A 1 85 ? 15.807 0.654 -15.926 1.00 96.38 85 ALA A N 1
ATOM 708 C CA . ALA A 1 85 ? 14.531 0.109 -15.466 1.00 96.38 85 ALA A CA 1
ATOM 709 C C . ALA A 1 85 ? 13.633 1.194 -14.850 1.00 96.38 85 ALA A C 1
ATOM 711 O O . ALA A 1 85 ? 12.448 1.240 -15.160 1.00 96.38 85 ALA A O 1
ATOM 712 N N . MET A 1 86 ? 14.194 2.102 -14.044 1.00 96.25 86 MET A N 1
ATOM 713 C CA . MET A 1 86 ? 13.458 3.226 -13.457 1.00 96.25 86 MET A CA 1
ATOM 714 C C . MET A 1 86 ? 12.859 4.138 -14.533 1.00 96.25 86 MET A C 1
ATOM 716 O O . MET A 1 86 ? 11.701 4.532 -14.421 1.00 96.25 86 MET A O 1
ATOM 720 N N . GLU A 1 87 ? 13.620 4.451 -15.583 1.00 96.94 87 GLU A N 1
ATOM 721 C CA . GLU A 1 87 ? 13.149 5.289 -16.691 1.00 96.94 87 GLU A CA 1
ATOM 722 C C . GLU A 1 87 ? 12.027 4.624 -17.490 1.00 96.94 87 GLU A C 1
ATOM 724 O O . GLU A 1 87 ? 11.017 5.268 -17.790 1.00 96.94 87 GLU A O 1
ATOM 729 N N . ARG A 1 88 ? 12.177 3.330 -17.810 1.00 95.44 88 ARG A N 1
ATOM 730 C CA . ARG A 1 88 ? 11.131 2.561 -18.501 1.00 95.44 88 ARG A CA 1
ATOM 731 C C . ARG A 1 88 ? 9.850 2.512 -17.679 1.00 95.44 88 ARG A C 1
ATOM 733 O O . ARG A 1 88 ? 8.789 2.829 -18.206 1.00 95.44 88 ARG A O 1
ATOM 740 N N . GLU A 1 89 ? 9.961 2.186 -16.396 1.00 96.06 89 GLU A N 1
ATOM 741 C CA . GLU A 1 89 ? 8.807 2.096 -15.501 1.00 96.06 89 GLU A CA 1
ATOM 742 C C . GLU A 1 89 ? 8.107 3.437 -15.326 1.00 96.06 89 GLU A C 1
ATOM 744 O O . GLU A 1 89 ? 6.880 3.511 -15.367 1.00 96.06 89 GLU A O 1
ATOM 749 N N . ASN A 1 90 ? 8.876 4.523 -15.217 1.00 95.94 90 ASN A N 1
ATOM 750 C CA . ASN A 1 90 ? 8.300 5.856 -15.135 1.00 95.94 90 ASN A CA 1
ATOM 751 C C . ASN A 1 90 ? 7.515 6.200 -16.409 1.00 95.94 90 ASN A C 1
ATOM 753 O O . ASN A 1 90 ? 6.403 6.711 -16.321 1.00 95.94 90 ASN A O 1
ATOM 757 N N . ARG A 1 91 ? 8.050 5.865 -17.591 1.00 96.31 91 ARG A N 1
ATOM 758 C CA . ARG A 1 91 ? 7.357 6.086 -18.868 1.00 96.31 91 ARG A CA 1
ATOM 759 C C . ARG A 1 91 ? 6.043 5.303 -18.948 1.00 96.31 91 ARG A C 1
ATOM 761 O O . ARG A 1 91 ? 5.028 5.873 -19.342 1.00 96.31 91 ARG A O 1
ATOM 768 N N . VAL A 1 92 ? 6.048 4.029 -18.553 1.00 95.69 92 VAL A N 1
ATOM 769 C CA . VAL A 1 92 ? 4.844 3.178 -18.550 1.00 95.69 92 VAL A CA 1
ATOM 770 C C . VAL A 1 92 ? 3.811 3.696 -17.546 1.00 95.69 92 VAL A C 1
ATOM 772 O O . VAL A 1 92 ? 2.639 3.850 -17.886 1.00 95.69 92 VAL A O 1
ATOM 775 N N . ALA A 1 93 ? 4.241 4.043 -16.331 1.00 95.50 93 ALA A N 1
ATOM 776 C CA . ALA A 1 93 ? 3.367 4.618 -15.314 1.00 95.50 93 ALA A CA 1
ATOM 777 C C . ALA A 1 93 ? 2.727 5.936 -15.782 1.00 95.50 93 ALA A C 1
ATOM 779 O O . ALA A 1 93 ? 1.529 6.134 -15.582 1.00 95.50 93 ALA A O 1
ATOM 780 N N . SER A 1 94 ? 3.495 6.818 -16.434 1.00 95.06 94 SER A N 1
ATOM 781 C CA . SER A 1 94 ? 2.967 8.057 -17.016 1.00 95.06 94 SER A CA 1
ATOM 782 C C . SER A 1 94 ? 1.933 7.791 -18.110 1.00 95.06 94 SER A C 1
ATOM 784 O O . SER A 1 94 ? 0.902 8.456 -18.113 1.00 95.06 94 SER A O 1
ATOM 786 N N . SER A 1 95 ? 2.159 6.801 -18.982 1.00 94.88 95 SER A N 1
ATOM 787 C CA . SER A 1 95 ? 1.186 6.422 -20.018 1.00 94.88 95 SER A CA 1
ATOM 788 C C . SER A 1 95 ? -0.153 6.012 -19.405 1.00 94.88 95 SER A C 1
ATOM 790 O O . SER A 1 95 ? -1.185 6.552 -19.781 1.00 94.88 95 SER A O 1
ATOM 792 N N . HIS A 1 96 ? -0.142 5.153 -18.380 1.00 93.31 96 HIS A N 1
ATOM 793 C CA . HIS A 1 96 ? -1.374 4.741 -17.699 1.00 93.31 96 HIS A CA 1
ATOM 794 C C . HIS A 1 96 ? -2.124 5.897 -17.026 1.00 93.31 96 HIS A C 1
ATOM 796 O O . HIS A 1 96 ? -3.349 5.856 -16.914 1.00 93.31 96 HIS A O 1
ATOM 802 N N . LEU A 1 97 ? -1.409 6.923 -16.555 1.00 92.75 97 LEU A N 1
ATOM 803 C CA . LEU A 1 97 ? -2.044 8.125 -16.017 1.00 92.75 97 LEU A CA 1
ATOM 804 C C . LEU A 1 97 ? -2.698 8.967 -17.114 1.00 92.75 97 LEU A C 1
ATOM 806 O O . LEU A 1 97 ? -3.798 9.469 -16.896 1.00 92.75 97 LEU A O 1
ATOM 810 N N . MET A 1 98 ? -2.057 9.083 -18.279 1.00 90.69 98 MET A N 1
ATOM 811 C CA . MET A 1 98 ? -2.619 9.787 -19.435 1.00 90.69 98 MET A CA 1
ATOM 812 C C . MET A 1 98 ? -3.852 9.069 -19.986 1.00 90.69 98 MET A C 1
ATOM 814 O O . MET A 1 98 ? -4.887 9.703 -20.171 1.00 90.69 98 MET A O 1
ATOM 818 N N . ASP A 1 99 ? -3.774 7.750 -20.179 1.00 87.62 99 ASP A N 1
ATOM 819 C CA . ASP A 1 99 ? -4.894 6.940 -20.675 1.00 87.62 99 ASP A CA 1
ATOM 820 C C . ASP A 1 99 ? -6.116 7.088 -19.771 1.00 87.62 99 ASP A C 1
ATOM 822 O O . ASP A 1 99 ? -7.242 7.260 -20.234 1.00 87.62 99 ASP A O 1
ATOM 826 N N . ARG A 1 100 ? -5.883 7.086 -18.456 1.00 80.44 100 ARG A N 1
ATOM 827 C CA . ARG A 1 100 ? -6.930 7.333 -17.475 1.00 80.44 100 ARG A CA 1
ATOM 828 C C . ARG A 1 100 ? -7.543 8.725 -17.627 1.00 80.44 100 ARG A C 1
ATOM 830 O O . ARG A 1 100 ? -8.760 8.8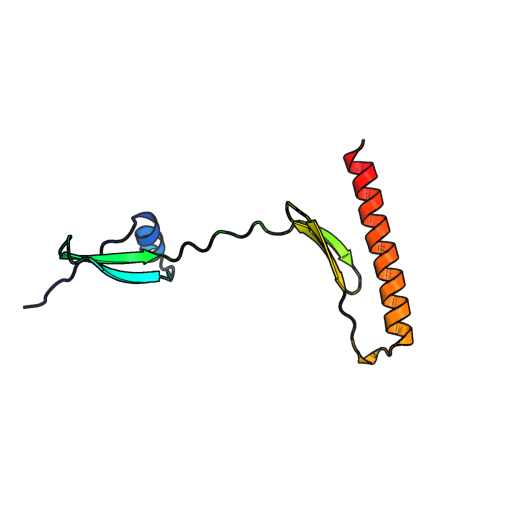30 -17.600 1.00 80.44 100 ARG A O 1
ATOM 837 N N . GLU A 1 101 ? -6.737 9.780 -17.749 1.00 80.38 101 GLU A N 1
ATOM 838 C CA . GLU A 1 101 ? -7.258 11.145 -17.908 1.00 80.38 101 GLU A CA 1
ATOM 839 C C . GLU A 1 101 ? -8.115 11.285 -19.173 1.00 80.38 101 GLU A C 1
ATOM 841 O O . GLU A 1 101 ? -9.109 12.006 -19.158 1.00 80.38 101 GLU A O 1
ATOM 846 N N . ILE A 1 102 ? -7.761 10.573 -20.246 1.00 73.75 102 ILE A N 1
ATOM 847 C CA . ILE A 1 102 ? -8.553 10.526 -21.478 1.00 73.75 102 ILE A CA 1
ATOM 848 C C . ILE A 1 102 ? -9.886 9.812 -21.229 1.00 73.75 102 ILE A C 1
ATOM 850 O O . ILE A 1 102 ? -10.931 10.361 -21.559 1.00 73.75 102 ILE A O 1
ATOM 854 N N . VAL A 1 103 ? -9.864 8.622 -20.618 1.00 72.38 103 VAL A N 1
ATOM 855 C CA . VAL A 1 103 ? -11.081 7.840 -20.328 1.00 72.38 103 VAL A CA 1
ATOM 856 C C . VAL A 1 103 ? -12.005 8.560 -19.346 1.00 72.38 103 VAL A C 1
ATOM 858 O O . VAL A 1 103 ? -13.213 8.523 -19.524 1.00 72.38 103 VAL A O 1
ATOM 861 N N . ASP A 1 104 ? -11.462 9.244 -18.338 1.00 66.69 104 ASP A N 1
ATOM 862 C CA . ASP A 1 104 ? -12.254 9.991 -17.352 1.00 66.69 104 ASP A CA 1
ATOM 863 C C . ASP A 1 104 ? -12.874 11.286 -17.948 1.00 66.69 104 ASP A C 1
ATOM 865 O O . ASP A 1 104 ? -13.713 11.914 -17.298 1.00 66.69 104 ASP A O 1
ATOM 869 N N . ARG A 1 105 ? -12.464 11.720 -19.154 1.00 56.91 105 ARG A N 1
ATOM 870 C CA . ARG A 1 105 ? -12.942 12.945 -19.836 1.00 56.91 105 ARG A CA 1
ATOM 871 C C . ARG A 1 105 ? -13.883 12.706 -21.021 1.00 56.91 105 ARG A C 1
ATOM 873 O O . ARG A 1 105 ? -14.389 13.688 -21.568 1.00 56.91 105 ARG A O 1
ATOM 880 N N . VAL A 1 106 ? -14.086 11.455 -21.425 1.00 48.81 106 VAL A N 1
ATOM 881 C CA . VAL A 1 106 ? -15.036 11.040 -22.473 1.00 48.81 106 VAL A CA 1
ATOM 882 C C . VAL A 1 106 ? -16.282 10.472 -21.810 1.00 48.81 106 VAL A C 1
ATOM 884 O O . VAL A 1 106 ? -17.388 10.840 -22.259 1.00 48.81 106 VAL A O 1
#

Organism: Xylanibacter ruminicola (strain ATCC 19189 / DSM 19721 / CIP 105475 / JCM 8958 / 23) (NCBI:txid264731)

pLDDT: mean 87.49, std 11.58, range [46.75, 97.62]